Protein AF-A0A519T983-F1 (afdb_monomer_lite)

Sequence (137 aa):
AHYLVDGLEPSQNGSFYRAQGTITRLVRPGETDPLASGHPTSSRSATPTMRVVRTPATLADLQETDTVGSGVLVQCVQDKSKLRARVVSDGFDPNWNMRFPRGIRQENTLYVVDRVNPGPGNTYIASGDIKRFVQAA

pLDDT: mean 74.65, std 14.91, range [43.34, 91.19]

Structure (mmCIF, N/CA/C/O backbone):
data_AF-A0A519T983-F1
#
_entry.id   AF-A0A519T983-F1
#
loop_
_atom_site.group_PDB
_atom_site.id
_atom_site.type_symbol
_atom_site.label_atom_id
_atom_site.label_alt_id
_atom_site.label_comp_id
_atom_site.label_asym_id
_atom_site.label_entity_id
_atom_site.label_seq_id
_atom_site.pdbx_PDB_ins_code
_atom_site.Cartn_x
_atom_site.Cartn_y
_atom_site.Cartn_z
_atom_site.occupancy
_atom_site.B_iso_or_equiv
_atom_site.auth_seq_id
_atom_site.auth_comp_id
_atom_site.auth_asym_id
_atom_site.auth_atom_id
_atom_site.pdbx_PDB_model_num
ATOM 1 N N . ALA A 1 1 ? -4.597 -22.349 -20.967 1.00 65.50 1 ALA A N 1
ATOM 2 C CA . ALA A 1 1 ? -5.286 -21.670 -22.084 1.00 65.50 1 ALA A CA 1
ATOM 3 C C . ALA A 1 1 ? -4.250 -21.343 -23.151 1.00 65.50 1 ALA A C 1
ATOM 5 O O . ALA A 1 1 ? -3.161 -20.922 -22.777 1.00 65.50 1 ALA A O 1
ATOM 6 N N . HIS A 1 2 ? -4.549 -21.597 -24.427 1.00 76.19 2 HIS A N 1
ATOM 7 C CA . HIS A 1 2 ? -3.648 -21.305 -25.549 1.00 76.19 2 HIS A CA 1
ATOM 8 C C . HIS A 1 2 ? -4.160 -20.077 -26.298 1.00 76.19 2 HIS A C 1
ATOM 10 O O . HIS A 1 2 ? -5.369 -19.932 -26.468 1.00 76.19 2 HIS A O 1
ATOM 16 N N . TYR A 1 3 ? -3.255 -19.204 -26.730 1.00 76.69 3 TYR A N 1
ATOM 17 C CA . TYR A 1 3 ? -3.592 -17.961 -27.418 1.00 76.69 3 TYR A CA 1
ATOM 18 C C . TYR A 1 3 ? -2.741 -17.840 -28.681 1.00 76.69 3 TYR A C 1
ATOM 20 O O . TYR A 1 3 ? -1.528 -18.037 -28.628 1.00 76.69 3 TYR A O 1
ATOM 28 N N . LEU A 1 4 ? -3.391 -17.537 -29.798 1.00 80.81 4 LEU A N 1
ATOM 29 C CA . LEU A 1 4 ? -2.768 -17.084 -31.034 1.00 80.81 4 LEU A CA 1
ATOM 30 C C . LEU A 1 4 ? -2.668 -15.566 -30.991 1.00 80.81 4 LEU A C 1
ATOM 32 O O . LEU A 1 4 ? -3.615 -14.893 -30.588 1.00 80.81 4 LEU A O 1
ATOM 36 N N . VAL A 1 5 ? -1.525 -15.043 -31.409 1.00 79.81 5 VAL A N 1
ATOM 37 C CA . VAL A 1 5 ? -1.264 -13.608 -31.507 1.00 79.81 5 VAL A CA 1
ATOM 38 C C . VAL A 1 5 ? -0.693 -13.313 -32.885 1.00 79.81 5 VAL A C 1
ATOM 40 O O . VAL A 1 5 ? 0.105 -14.105 -33.386 1.00 79.81 5 VAL A O 1
ATOM 43 N N . ASP A 1 6 ? -1.090 -12.193 -33.483 1.00 75.88 6 ASP A N 1
ATOM 44 C CA . ASP A 1 6 ? -0.631 -11.815 -34.828 1.00 75.88 6 ASP A CA 1
ATOM 45 C C . ASP A 1 6 ? 0.878 -11.514 -34.867 1.00 75.88 6 ASP A C 1
ATOM 47 O O . ASP A 1 6 ? 1.550 -11.798 -35.857 1.00 75.88 6 ASP A O 1
ATOM 51 N N . GLY A 1 7 ? 1.438 -10.965 -33.784 1.00 78.88 7 GLY A N 1
ATOM 52 C CA . GLY A 1 7 ? 2.868 -10.688 -33.685 1.00 78.88 7 GLY A CA 1
ATOM 53 C C . GLY A 1 7 ? 3.377 -10.623 -32.249 1.00 78.88 7 GLY A C 1
ATOM 54 O O . GLY A 1 7 ? 2.637 -10.316 -31.312 1.00 78.88 7 GLY A O 1
ATOM 55 N N . LEU A 1 8 ? 4.669 -10.900 -32.073 1.00 84.12 8 LEU A N 1
ATOM 56 C CA . LEU A 1 8 ? 5.380 -10.761 -30.803 1.00 84.12 8 LEU A CA 1
ATOM 57 C C . LEU A 1 8 ? 6.567 -9.819 -30.993 1.00 84.12 8 LEU A C 1
ATOM 59 O O . LEU A 1 8 ? 7.496 -10.123 -31.738 1.00 84.12 8 LEU A O 1
ATOM 63 N N . GLU A 1 9 ? 6.545 -8.689 -30.293 1.00 84.19 9 GLU A N 1
ATOM 64 C CA . GLU A 1 9 ? 7.641 -7.724 -30.289 1.00 84.19 9 GLU A CA 1
ATOM 65 C C . GLU A 1 9 ? 8.534 -7.953 -29.060 1.00 84.19 9 GLU A C 1
ATOM 67 O O . GLU A 1 9 ? 8.034 -7.919 -27.930 1.00 84.19 9 GLU A O 1
ATOM 72 N N . PRO A 1 10 ? 9.844 -8.194 -29.226 1.00 81.19 10 PRO A N 1
ATOM 73 C CA . PRO A 1 10 ? 10.752 -8.294 -28.094 1.00 81.19 10 PRO A CA 1
ATOM 74 C C . PRO A 1 10 ? 10.899 -6.936 -27.398 1.00 81.19 10 PRO A C 1
ATOM 76 O O . PRO A 1 10 ? 11.054 -5.895 -28.032 1.00 81.19 10 PRO A O 1
ATOM 79 N N . SER A 1 11 ? 10.891 -6.946 -26.066 1.00 72.19 11 SER A N 1
ATOM 80 C CA . SER A 1 11 ? 11.239 -5.775 -25.262 1.00 72.19 11 SER A CA 1
ATOM 81 C C . SER A 1 11 ? 12.661 -5.303 -25.587 1.00 72.19 11 SER A C 1
ATOM 83 O O . SER A 1 11 ? 13.519 -6.110 -25.935 1.00 72.19 11 SER A O 1
ATOM 85 N N . GLN A 1 12 ? 12.946 -4.011 -25.403 1.00 71.81 12 GLN A N 1
ATOM 86 C CA . GLN A 1 12 ? 14.261 -3.411 -25.689 1.00 71.81 12 GLN A CA 1
ATOM 87 C C . GLN A 1 12 ? 15.429 -4.102 -24.964 1.00 71.81 12 GLN A C 1
ATOM 89 O O . GLN A 1 12 ? 16.560 -4.074 -25.433 1.00 71.81 12 GLN A O 1
ATOM 94 N N . ASN A 1 13 ? 15.158 -4.734 -23.822 1.00 71.62 13 ASN A N 1
ATOM 95 C CA . ASN A 1 13 ? 16.122 -5.509 -23.040 1.00 71.62 13 ASN A CA 1
ATOM 96 C C . ASN A 1 13 ? 16.062 -7.029 -23.308 1.00 71.62 13 ASN A C 1
ATOM 98 O O . ASN A 1 13 ? 16.683 -7.800 -22.582 1.00 71.62 13 ASN A O 1
ATOM 102 N N . GLY A 1 14 ? 15.256 -7.475 -24.275 1.00 77.44 14 GLY A N 1
ATOM 103 C CA . GLY A 1 14 ? 15.055 -8.879 -24.644 1.00 77.44 14 GLY A CA 1
ATOM 104 C C . GLY A 1 14 ? 14.410 -9.759 -23.569 1.00 77.44 14 GLY A C 1
ATOM 105 O O . GLY A 1 14 ? 14.262 -10.956 -23.778 1.00 77.44 14 GLY A O 1
ATOM 106 N N . SER A 1 15 ? 14.027 -9.207 -22.412 1.00 66.06 15 SER A N 1
ATOM 107 C CA . SER A 1 15 ? 13.624 -10.019 -21.254 1.00 66.06 15 SER A CA 1
ATOM 108 C C . SER A 1 15 ? 12.201 -10.576 -21.355 1.00 66.06 15 SER A C 1
ATOM 110 O O . SER A 1 15 ? 11.838 -11.473 -20.602 1.00 66.06 15 SER A O 1
ATOM 112 N N . PHE A 1 16 ? 11.375 -10.027 -22.245 1.00 66.38 16 PHE A N 1
ATOM 113 C CA . PHE A 1 16 ? 10.005 -10.477 -22.477 1.00 66.38 16 PHE A CA 1
ATOM 114 C C . PHE A 1 16 ? 9.517 -10.040 -23.859 1.00 66.38 16 PHE A C 1
ATOM 116 O O . PHE A 1 16 ? 10.093 -9.141 -24.474 1.00 66.38 16 PHE A O 1
ATOM 123 N N . TYR A 1 17 ? 8.421 -10.645 -24.311 1.00 82.69 17 TYR A N 1
ATOM 124 C CA . TYR A 1 17 ? 7.741 -10.293 -25.555 1.00 82.69 17 TYR A CA 1
ATOM 125 C C . TYR A 1 17 ? 6.422 -9.578 -25.260 1.00 82.69 17 TYR A C 1
ATOM 127 O O . TYR A 1 17 ? 5.723 -9.900 -24.298 1.00 82.69 17 TYR A O 1
ATOM 135 N N . ARG A 1 18 ? 6.076 -8.603 -26.096 1.00 75.88 18 ARG A N 1
ATOM 136 C CA . ARG A 1 18 ? 4.787 -7.912 -26.105 1.00 75.88 18 ARG A CA 1
ATOM 137 C C . ARG A 1 18 ? 3.967 -8.452 -27.271 1.00 75.88 18 ARG A C 1
ATOM 139 O O . ARG A 1 18 ? 4.420 -8.390 -28.409 1.00 75.88 18 ARG A O 1
ATOM 146 N N . ALA A 1 19 ? 2.777 -8.974 -26.992 1.00 78.62 19 ALA A N 1
ATOM 147 C CA . ALA A 1 19 ? 1.832 -9.335 -28.042 1.00 78.62 19 ALA A CA 1
ATOM 148 C C . ALA A 1 19 ? 1.331 -8.072 -28.754 1.00 78.62 19 ALA A C 1
ATOM 150 O O . ALA A 1 19 ? 0.964 -7.096 -28.100 1.00 78.62 19 ALA A O 1
ATOM 151 N N . GLN A 1 20 ? 1.345 -8.107 -30.082 1.00 75.12 20 GLN A N 1
ATOM 152 C CA . GLN A 1 20 ? 0.855 -7.059 -30.969 1.00 75.12 20 GLN A CA 1
ATOM 153 C C . GLN A 1 20 ? -0.224 -7.644 -31.886 1.00 75.12 20 GLN A C 1
ATOM 155 O O . GLN A 1 20 ? -0.156 -8.813 -32.271 1.00 75.12 20 GLN A O 1
ATOM 160 N N . GLY A 1 21 ? -1.207 -6.818 -32.242 1.00 77.00 21 GLY A N 1
ATOM 161 C CA . GLY A 1 21 ? -2.331 -7.216 -33.089 1.00 77.00 21 GLY A CA 1
ATOM 162 C C . GLY A 1 21 ? -3.419 -7.998 -32.349 1.00 77.00 21 GLY A C 1
ATOM 163 O O . GLY A 1 21 ? -3.629 -7.825 -31.146 1.00 77.00 21 GLY A O 1
ATOM 164 N N . THR A 1 22 ? -4.156 -8.815 -33.095 1.00 75.44 22 THR A N 1
ATOM 165 C CA . THR A 1 22 ? -5.312 -9.562 -32.598 1.00 75.44 22 THR A CA 1
ATOM 166 C C . THR A 1 22 ? -4.844 -10.745 -31.760 1.00 75.44 22 THR A C 1
ATOM 168 O O . THR A 1 22 ? -3.980 -11.517 -32.170 1.00 75.44 22 THR A O 1
ATOM 171 N N . ILE A 1 23 ? -5.424 -10.901 -30.570 1.00 77.81 23 ILE A N 1
ATOM 172 C CA . ILE A 1 23 ? -5.144 -12.021 -29.671 1.00 77.81 23 ILE A CA 1
ATOM 173 C C . ILE A 1 23 ? -6.385 -12.901 -29.642 1.00 77.81 23 ILE A C 1
ATOM 175 O O . ILE A 1 23 ? -7.407 -12.519 -29.076 1.00 77.81 23 ILE A O 1
ATOM 179 N N . THR A 1 24 ? -6.292 -14.080 -30.247 1.00 75.38 24 THR A N 1
ATOM 180 C CA . THR A 1 24 ? -7.400 -15.034 -30.316 1.00 75.38 24 THR A CA 1
ATOM 181 C C . THR A 1 24 ? -7.109 -16.207 -29.401 1.00 75.38 24 THR A C 1
ATOM 183 O O . THR A 1 24 ? -6.088 -16.884 -29.532 1.00 75.38 24 THR A O 1
ATOM 186 N N . ARG A 1 25 ? -8.007 -16.486 -28.458 1.00 73.38 25 ARG A N 1
ATOM 187 C CA . ARG A 1 25 ? -7.899 -17.690 -27.637 1.00 73.38 25 ARG A CA 1
ATOM 188 C C . ARG A 1 25 ? -8.221 -18.911 -28.497 1.00 73.38 25 ARG A C 1
ATOM 190 O O . ARG A 1 25 ? -9.282 -18.982 -29.107 1.00 73.38 25 ARG A O 1
ATOM 197 N N . LEU A 1 26 ? -7.338 -19.908 -28.496 1.00 74.94 26 LEU A N 1
ATOM 198 C CA . LEU A 1 26 ? -7.724 -21.241 -28.946 1.00 74.94 26 LEU A CA 1
ATOM 199 C C . LEU A 1 26 ? -8.625 -21.861 -27.884 1.00 74.94 26 LEU A C 1
ATOM 201 O O . LEU A 1 26 ? -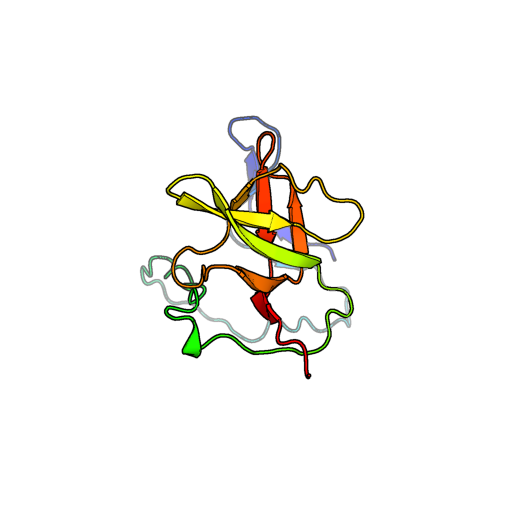8.164 -22.258 -26.807 1.00 74.94 26 LEU A O 1
ATOM 205 N N . VAL A 1 27 ? -9.904 -21.971 -28.213 1.00 73.62 27 VAL A N 1
ATOM 206 C CA . VAL A 1 27 ? -10.834 -22.860 -27.522 1.00 73.62 27 VAL A CA 1
ATOM 207 C C . VAL A 1 27 ? -10.849 -24.223 -28.206 1.00 73.62 27 VAL A C 1
ATOM 209 O O . VAL A 1 27 ? -10.713 -24.332 -29.425 1.00 73.62 27 VAL A O 1
ATOM 212 N N . ARG A 1 28 ? -10.972 -25.288 -27.408 1.00 69.19 28 ARG A N 1
ATOM 213 C CA . ARG A 1 28 ? -11.181 -26.640 -27.939 1.00 69.19 28 ARG A CA 1
ATOM 214 C C . ARG A 1 28 ? -12.622 -26.757 -28.454 1.00 69.19 28 ARG A C 1
ATOM 216 O O . ARG A 1 28 ? -13.494 -26.059 -27.932 1.00 69.19 28 ARG A O 1
ATOM 223 N N . PRO A 1 29 ? -12.909 -27.649 -29.415 1.00 54.62 29 PRO A N 1
ATOM 224 C CA . PRO A 1 29 ? -14.278 -27.881 -29.867 1.00 54.62 29 PRO A CA 1
ATOM 225 C C . PRO A 1 29 ? -15.173 -28.270 -28.676 1.00 54.62 29 PRO A C 1
ATOM 227 O O . PRO A 1 29 ? -14.921 -29.282 -28.027 1.00 54.62 29 PRO A O 1
ATOM 230 N N . GLY A 1 30 ? -16.178 -27.445 -28.361 1.00 63.34 30 GLY A N 1
ATOM 231 C CA . GLY A 1 30 ? -17.105 -27.639 -27.233 1.00 63.34 30 GLY A CA 1
ATOM 232 C C . GLY A 1 30 ? -16.877 -26.732 -26.014 1.00 63.34 30 GLY A C 1
ATOM 233 O O . GLY A 1 30 ? -17.734 -26.681 -25.136 1.00 63.34 30 GLY A O 1
ATOM 234 N N . GLU A 1 31 ? -15.776 -25.976 -25.955 1.00 56.16 31 GLU A N 1
ATOM 235 C C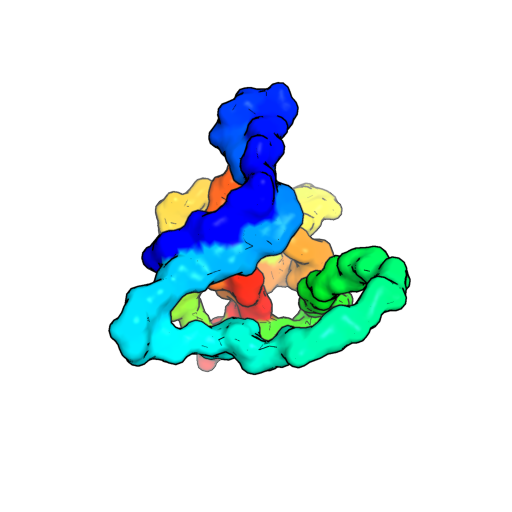A . GLU A 1 31 ? -15.537 -24.972 -24.908 1.00 56.16 31 GLU A CA 1
ATOM 236 C C . GLU A 1 31 ? -16.035 -23.599 -25.391 1.00 56.16 31 GLU A C 1
ATOM 238 O O . GLU A 1 31 ? -15.526 -23.052 -26.367 1.00 56.16 31 GLU A O 1
ATOM 243 N N . THR A 1 32 ? -17.069 -23.054 -24.742 1.00 52.09 32 THR A N 1
ATOM 244 C CA . THR A 1 32 ? -17.630 -21.738 -25.099 1.00 52.09 32 THR A CA 1
ATOM 245 C C . THR A 1 32 ? -16.697 -20.637 -24.596 1.00 52.09 32 THR A C 1
ATOM 247 O O . THR A 1 32 ? -16.389 -20.604 -23.406 1.00 52.09 32 THR A O 1
ATOM 250 N N . ASP A 1 33 ? -16.245 -19.743 -25.480 1.00 57.84 33 ASP A N 1
ATOM 251 C CA . ASP A 1 33 ? -15.428 -18.588 -25.096 1.00 57.84 33 ASP A CA 1
ATOM 252 C C . ASP A 1 33 ? -16.323 -17.482 -24.500 1.00 57.84 33 ASP A C 1
ATOM 254 O O . ASP A 1 33 ? -17.090 -16.859 -25.242 1.00 57.84 33 ASP A O 1
ATOM 258 N N . PRO A 1 34 ? -16.246 -17.195 -23.185 1.00 57.88 34 PRO A N 1
ATOM 259 C CA . PRO A 1 34 ? -17.058 -16.154 -22.555 1.00 57.88 34 PRO A CA 1
ATOM 260 C C . PRO A 1 34 ? -16.694 -14.730 -23.014 1.00 57.88 34 PRO A C 1
ATOM 262 O O . PRO A 1 34 ? -17.390 -13.788 -22.648 1.00 57.88 34 PRO A O 1
ATOM 265 N N . LEU A 1 35 ? -15.616 -14.550 -23.790 1.00 58.34 35 LEU A N 1
ATOM 266 C CA . LEU A 1 35 ? -15.185 -13.257 -24.331 1.00 58.34 35 LEU A CA 1
ATOM 267 C C . LEU A 1 35 ? -15.617 -13.031 -25.791 1.00 58.34 35 LEU A C 1
ATOM 269 O O . LEU A 1 35 ? -15.511 -11.909 -26.280 1.00 58.34 35 LEU A O 1
ATOM 273 N N . ALA A 1 36 ? -16.119 -14.057 -26.490 1.00 58.22 36 ALA A N 1
ATOM 274 C CA . ALA A 1 36 ? -16.462 -13.978 -27.916 1.00 58.22 36 ALA A CA 1
ATOM 275 C C . ALA A 1 36 ? -17.798 -13.265 -28.211 1.00 58.22 36 ALA A C 1
ATOM 277 O O . ALA A 1 36 ? -18.161 -13.068 -29.373 1.00 58.22 36 ALA A O 1
ATOM 278 N N . SER A 1 37 ? -18.544 -12.847 -27.186 1.00 48.16 37 SER A N 1
ATOM 279 C CA . SER A 1 37 ? -19.762 -12.057 -27.359 1.00 48.16 37 SER A CA 1
ATOM 280 C C . SER A 1 37 ? -19.433 -10.589 -27.665 1.00 48.16 37 SER A C 1
ATOM 282 O O . SER A 1 37 ? -19.519 -9.733 -26.787 1.00 48.16 37 SER A O 1
ATOM 284 N N . GLY A 1 38 ? -19.092 -10.297 -28.926 1.00 43.94 38 GLY A N 1
ATOM 285 C CA . GLY A 1 38 ? -19.273 -8.961 -29.501 1.00 43.94 38 GLY A CA 1
ATOM 286 C C . GLY A 1 38 ? -18.271 -8.549 -30.577 1.00 43.94 38 GLY A C 1
ATOM 287 O O . GLY A 1 38 ? -17.241 -7.977 -30.247 1.00 43.94 38 GLY A O 1
ATOM 288 N N . HIS A 1 39 ? -18.629 -8.700 -31.856 1.00 44.19 39 HIS A N 1
ATOM 289 C CA . HIS A 1 39 ? -18.076 -7.952 -33.003 1.00 44.19 39 HIS A CA 1
ATOM 290 C C . HIS A 1 39 ? -19.230 -7.668 -33.993 1.00 44.19 39 HIS A C 1
ATOM 292 O O . HIS A 1 39 ? -20.095 -8.534 -34.134 1.00 44.19 39 HIS A O 1
ATOM 298 N N . PRO A 1 40 ? -19.306 -6.477 -34.637 1.00 48.22 40 PRO A N 1
ATOM 299 C CA . PRO A 1 40 ? -18.281 -6.056 -35.593 1.00 48.22 40 PRO A CA 1
ATOM 300 C C . PRO A 1 40 ? -17.846 -4.573 -35.537 1.00 48.22 40 PRO A C 1
ATOM 302 O O . PRO A 1 40 ? -18.565 -3.682 -35.100 1.00 48.22 40 PRO A O 1
ATOM 305 N N . THR A 1 41 ? -16.611 -4.366 -36.001 1.00 50.94 41 THR A N 1
ATOM 306 C CA . THR A 1 41 ? -16.012 -3.176 -36.637 1.00 50.94 41 THR A CA 1
ATOM 307 C C . THR A 1 41 ? -16.709 -1.813 -36.505 1.00 50.94 41 THR A C 1
ATOM 309 O O . THR A 1 41 ? -17.736 -1.571 -37.129 1.00 50.94 41 THR A O 1
ATOM 312 N N . SER A 1 42 ? -16.011 -0.845 -35.903 1.00 44.69 42 SER A N 1
ATOM 313 C CA . SER A 1 42 ? -15.831 0.466 -36.537 1.00 44.69 42 SER A CA 1
ATOM 314 C C . SER A 1 42 ? -14.622 1.181 -35.942 1.00 44.69 42 SER A C 1
ATOM 316 O O . SER A 1 42 ? -14.552 1.468 -34.751 1.00 44.69 42 SER A O 1
ATOM 318 N N . SER A 1 43 ? -13.668 1.473 -36.818 1.00 54.59 43 SER A N 1
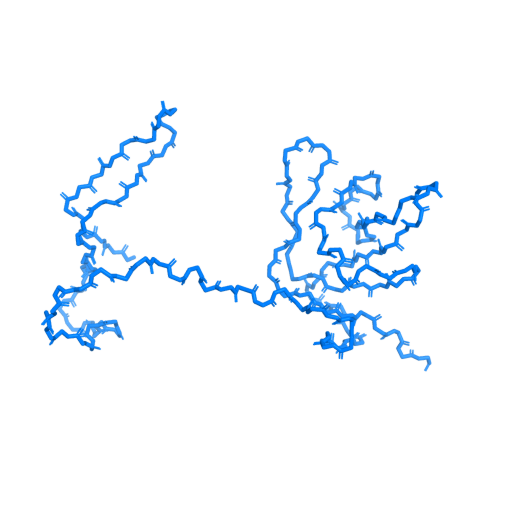ATOM 319 C CA . SER A 1 43 ? -12.585 2.425 -36.626 1.00 54.59 43 SER A CA 1
ATOM 320 C C . SER A 1 43 ? -13.086 3.716 -35.982 1.00 54.59 43 SER A C 1
ATOM 322 O O . SER A 1 43 ? -13.893 4.427 -36.584 1.00 54.59 43 SER A O 1
ATOM 324 N N . ARG A 1 44 ? -12.563 4.052 -34.805 1.00 43.34 44 ARG A N 1
ATOM 325 C CA . ARG A 1 44 ? -12.446 5.434 -34.343 1.00 43.34 44 ARG A CA 1
ATOM 326 C C . ARG A 1 44 ? -11.477 5.499 -33.178 1.00 43.34 44 ARG A C 1
ATOM 328 O O . ARG A 1 44 ? -11.644 4.821 -32.173 1.00 43.34 44 ARG A O 1
ATOM 335 N N . SER A 1 45 ? -10.453 6.315 -33.374 1.00 51.62 45 SER A N 1
ATOM 336 C CA . SER A 1 45 ? -9.454 6.726 -32.406 1.00 51.62 45 SER A CA 1
ATOM 337 C C . SER A 1 45 ? -10.092 6.984 -31.043 1.00 51.62 45 SER A C 1
ATOM 339 O O . SER A 1 45 ? -10.755 7.996 -30.837 1.00 51.62 45 SER A O 1
ATOM 341 N N . ALA A 1 46 ? -9.878 6.069 -30.111 1.00 45.44 46 ALA A N 1
ATOM 342 C CA . ALA A 1 46 ? -10.029 6.336 -28.700 1.00 45.44 46 ALA A CA 1
ATOM 343 C C . ALA A 1 46 ? -8.690 5.950 -28.091 1.00 45.44 46 ALA A C 1
ATOM 345 O O . ALA A 1 46 ? -8.338 4.775 -28.000 1.00 45.44 46 ALA A O 1
ATOM 346 N N . THR A 1 47 ? -7.910 6.971 -27.744 1.00 45.84 47 THR A N 1
ATOM 347 C CA . THR A 1 47 ? -6.886 6.867 -26.709 1.00 45.84 47 THR A CA 1
ATOM 348 C C . THR A 1 47 ? -7.398 5.926 -25.623 1.00 45.84 47 THR A C 1
ATOM 350 O O . THR A 1 47 ? -8.561 6.059 -25.228 1.00 45.84 47 THR A O 1
ATOM 353 N N . PRO A 1 48 ? -6.595 4.967 -25.132 1.00 44.62 48 PRO A N 1
ATOM 354 C CA . PRO A 1 48 ? -7.012 4.212 -23.973 1.00 44.62 48 PRO A CA 1
ATOM 355 C C . PRO A 1 48 ? -7.196 5.251 -22.871 1.00 44.62 48 PRO A C 1
ATOM 357 O O . PRO A 1 48 ? -6.219 5.786 -22.344 1.00 44.62 48 PRO A O 1
ATOM 360 N N . THR A 1 49 ? -8.449 5.587 -22.543 1.00 45.03 49 THR A N 1
ATOM 361 C CA . THR A 1 49 ? -8.773 6.099 -21.222 1.00 45.03 49 THR A CA 1
ATOM 362 C C . THR A 1 49 ? -8.333 4.972 -20.324 1.00 45.03 49 THR A C 1
ATOM 364 O O . THR A 1 49 ? -9.028 3.976 -20.129 1.00 45.03 49 THR A O 1
ATOM 367 N N . MET A 1 50 ? -7.085 5.118 -19.884 1.00 47.88 50 MET A N 1
ATOM 368 C CA . MET A 1 50 ? -6.531 4.574 -18.675 1.00 47.88 50 MET A CA 1
ATOM 369 C C . MET A 1 50 ? -7.721 4.500 -17.739 1.00 47.88 50 MET A C 1
ATOM 371 O O . MET A 1 50 ? -8.271 5.543 -17.376 1.00 47.88 50 MET A O 1
ATOM 375 N N . ARG A 1 51 ? -8.232 3.286 -17.496 1.00 45.16 51 ARG A N 1
ATOM 376 C CA . ARG A 1 51 ? -9.270 3.091 -16.497 1.00 45.16 51 ARG A CA 1
ATOM 377 C C . ARG A 1 51 ? -8.590 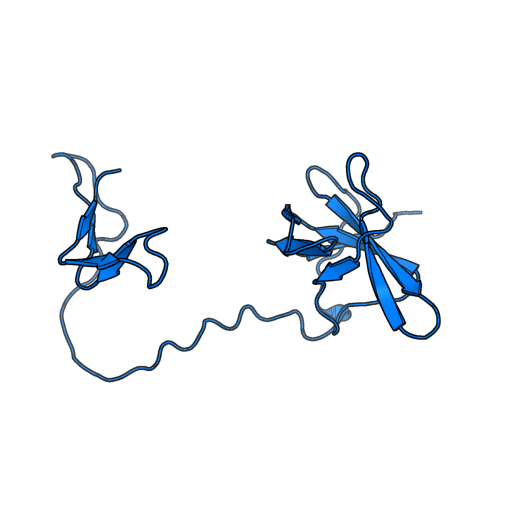3.596 -15.249 1.00 45.16 51 ARG A C 1
ATOM 379 O O . ARG A 1 51 ? -7.687 2.938 -14.739 1.00 45.16 51 ARG A O 1
ATOM 386 N N . VAL A 1 52 ? -8.901 4.840 -14.893 1.00 47.72 52 VAL A N 1
ATOM 387 C CA . VAL A 1 52 ? -8.379 5.481 -13.708 1.00 47.72 52 VAL A CA 1
ATOM 388 C C . VAL A 1 52 ? -8.894 4.561 -12.631 1.00 47.72 52 VAL A C 1
ATOM 390 O O . VAL A 1 52 ? -10.086 4.555 -12.323 1.00 47.72 52 VAL A O 1
ATOM 393 N N . VAL A 1 53 ? -8.005 3.686 -12.157 1.00 50.50 53 VAL A N 1
ATOM 394 C CA . VAL A 1 53 ? -8.108 3.111 -10.832 1.00 50.50 53 VAL A CA 1
ATOM 395 C C . VAL A 1 53 ? -8.354 4.346 -10.003 1.00 50.50 53 VAL A C 1
ATOM 397 O O . VAL A 1 53 ? -7.478 5.210 -9.925 1.00 50.50 53 VAL A O 1
ATOM 400 N N . ARG A 1 54 ? -9.607 4.527 -9.576 1.00 46.03 54 ARG A N 1
ATOM 401 C CA . ARG A 1 54 ? -9.980 5.647 -8.735 1.00 46.03 54 ARG A CA 1
ATOM 402 C C . ARG A 1 54 ? -9.173 5.402 -7.482 1.00 46.03 54 ARG A C 1
ATOM 404 O O . ARG A 1 54 ? -9.572 4.611 -6.638 1.00 46.03 54 ARG A O 1
ATOM 411 N N . THR A 1 55 ? -7.980 5.986 -7.421 1.00 47.34 55 THR A N 1
ATOM 412 C CA . THR A 1 55 ? -7.275 6.156 -6.166 1.00 47.34 55 THR A CA 1
ATOM 413 C C . THR A 1 55 ? -8.317 6.791 -5.268 1.00 47.34 55 THR A C 1
ATOM 415 O O . THR A 1 55 ? -8.814 7.852 -5.663 1.00 47.34 55 THR A O 1
ATOM 418 N N . PRO A 1 56 ? -8.725 6.142 -4.167 1.00 50.06 56 PRO A N 1
ATOM 419 C CA . PRO A 1 56 ? -9.666 6.747 -3.244 1.00 50.06 56 PRO A CA 1
ATOM 420 C C . PRO A 1 56 ? -9.163 8.159 -2.953 1.00 50.06 56 PRO A C 1
ATOM 422 O O . PRO A 1 56 ? -8.018 8.353 -2.532 1.00 50.06 56 PRO A O 1
ATOM 425 N N . ALA A 1 57 ? -9.964 9.144 -3.359 1.00 52.91 57 ALA A N 1
ATOM 426 C CA . ALA A 1 57 ? -9.545 10.540 -3.400 1.00 52.91 57 ALA A CA 1
ATOM 427 C C . ALA A 1 57 ? -9.419 11.105 -1.983 1.00 52.91 57 ALA A C 1
ATOM 429 O O . ALA A 1 57 ? -8.771 12.128 -1.766 1.00 52.91 57 ALA A O 1
ATOM 430 N N . THR A 1 58 ? -10.044 10.439 -1.017 1.00 56.25 58 THR A N 1
ATOM 431 C CA . THR A 1 58 ? -10.123 10.892 0.358 1.00 56.25 58 THR A CA 1
ATOM 432 C C . THR A 1 58 ? -10.328 9.697 1.274 1.00 56.25 58 THR A C 1
ATOM 434 O O . THR A 1 58 ? -10.895 8.676 0.894 1.00 56.25 58 THR A O 1
ATOM 437 N N . LEU A 1 59 ? -9.842 9.831 2.502 1.00 57.97 59 LEU A N 1
ATOM 438 C CA . LEU A 1 59 ? -9.861 8.771 3.501 1.00 57.97 59 LEU A CA 1
ATOM 439 C C . LEU A 1 59 ? -11.281 8.303 3.876 1.00 57.97 59 LEU A C 1
ATOM 441 O O . LEU A 1 59 ? -11.453 7.157 4.270 1.00 57.97 59 LEU A O 1
ATOM 445 N N . ALA A 1 60 ? -12.285 9.167 3.697 1.00 62.28 60 ALA A N 1
ATOM 446 C CA . ALA A 1 60 ? -13.694 8.881 3.967 1.00 62.28 60 ALA A CA 1
ATOM 447 C C . ALA A 1 60 ? -14.330 7.854 3.008 1.00 62.28 60 ALA A C 1
ATOM 449 O O . ALA A 1 60 ? -15.338 7.255 3.360 1.00 62.28 60 ALA A O 1
ATOM 450 N N . ASP A 1 61 ? -13.746 7.632 1.825 1.00 63.72 61 ASP A N 1
ATOM 451 C CA . ASP A 1 61 ? -14.235 6.643 0.851 1.00 63.72 61 ASP A CA 1
ATOM 452 C C . ASP A 1 61 ? -13.570 5.264 1.014 1.00 63.72 61 ASP A C 1
ATOM 454 O O . ASP A 1 61 ? -13.857 4.341 0.245 1.00 63.72 61 ASP A O 1
ATOM 458 N N . LEU A 1 62 ? -12.642 5.098 1.968 1.00 70.06 62 LEU A N 1
ATOM 459 C CA . LEU A 1 62 ? -12.037 3.789 2.205 1.00 70.06 62 LEU A CA 1
ATOM 460 C C . LEU A 1 62 ? -13.026 2.863 2.904 1.00 70.06 62 LEU A C 1
ATOM 462 O O . LEU A 1 62 ? -13.613 3.216 3.922 1.00 70.06 62 LEU A O 1
ATOM 466 N N . GLN A 1 63 ? -13.116 1.629 2.410 1.00 77.38 63 GLN A N 1
ATOM 467 C CA . GLN A 1 63 ? -13.767 0.568 3.163 1.00 77.38 63 GLN A CA 1
ATOM 468 C C . GLN A 1 63 ? -13.000 0.319 4.462 1.00 77.38 63 GLN A C 1
ATOM 470 O O . GLN A 1 63 ? -11.778 0.135 4.450 1.00 77.38 63 GLN A O 1
ATOM 475 N N . GLU A 1 64 ? -13.729 0.295 5.570 1.00 83.81 64 GLU A N 1
ATOM 476 C CA . GLU A 1 64 ? -13.202 -0.096 6.869 1.00 83.81 64 GLU A CA 1
ATOM 477 C C . GLU A 1 64 ? -13.327 -1.608 7.047 1.00 83.81 64 GLU A C 1
ATOM 479 O O . GLU A 1 64 ? -14.257 -2.246 6.546 1.00 83.81 64 GLU A O 1
ATOM 484 N N . THR A 1 65 ? -12.354 -2.198 7.726 1.00 79.94 65 THR A N 1
ATOM 485 C CA . THR A 1 65 ? -12.374 -3.605 8.098 1.00 79.94 65 THR A CA 1
ATOM 486 C C . THR A 1 65 ? -11.779 -3.768 9.487 1.00 79.94 65 THR A C 1
ATOM 488 O O . THR A 1 65 ? -10.791 -3.125 9.834 1.00 79.94 65 THR A O 1
ATOM 491 N N . ASP A 1 66 ? -12.395 -4.629 10.277 1.00 83.44 66 ASP A N 1
ATOM 492 C CA . ASP A 1 66 ? -11.973 -5.055 11.610 1.00 83.44 66 ASP A CA 1
ATOM 493 C C . ASP A 1 66 ? -11.199 -6.382 11.579 1.00 83.44 66 ASP A C 1
ATOM 495 O O . ASP A 1 66 ? -10.597 -6.795 12.569 1.00 83.44 66 ASP A O 1
ATOM 499 N N . THR A 1 67 ? -11.144 -7.034 10.416 1.00 78.94 67 THR A N 1
ATOM 500 C CA . THR A 1 67 ? -10.449 -8.306 10.211 1.00 78.94 67 THR A CA 1
ATOM 501 C C . THR A 1 67 ? -9.303 -8.164 9.216 1.00 78.94 67 THR A C 1
ATOM 503 O O . THR A 1 67 ? -9.495 -7.699 8.094 1.00 78.94 67 THR A O 1
ATOM 506 N N . VAL A 1 68 ? -8.112 -8.633 9.591 1.00 77.44 68 VAL A N 1
ATOM 507 C CA . VAL A 1 68 ? -6.942 -8.666 8.694 1.00 77.44 68 VAL A CA 1
ATOM 508 C C . VAL A 1 68 ? -7.058 -9.804 7.673 1.00 77.44 68 VAL A C 1
ATOM 510 O O . VAL A 1 68 ? -6.745 -9.622 6.497 1.00 77.44 68 VAL A O 1
ATOM 513 N N . GLY A 1 69 ? -7.555 -10.971 8.100 1.00 77.69 69 GLY A N 1
ATOM 514 C CA . GLY A 1 69 ? -7.733 -12.142 7.240 1.00 77.69 69 GLY A CA 1
ATOM 515 C C . GLY A 1 69 ? -6.422 -12.579 6.581 1.00 77.69 69 GLY A C 1
ATOM 516 O O . GLY A 1 69 ? -5.459 -12.906 7.266 1.00 77.69 69 GLY A O 1
ATOM 517 N N . SER A 1 70 ? -6.398 -12.581 5.247 1.00 77.38 70 SER A N 1
ATOM 518 C CA . SER A 1 70 ? -5.219 -12.877 4.420 1.00 77.38 70 SER A CA 1
ATOM 519 C C . SER A 1 70 ? -4.447 -11.633 3.965 1.00 77.38 70 SER A C 1
ATOM 521 O O . SER A 1 70 ? -3.509 -11.755 3.179 1.00 77.38 70 SER A O 1
ATOM 523 N N . GLY A 1 71 ? -4.877 -10.441 4.382 1.00 83.62 71 GLY A N 1
ATOM 524 C CA . GLY A 1 71 ? -4.241 -9.187 4.008 1.00 83.62 71 GLY A CA 1
ATOM 525 C C . GLY A 1 71 ? -3.000 -8.884 4.844 1.00 83.62 71 GLY A C 1
ATOM 526 O O . GLY A 1 71 ? -2.748 -9.479 5.888 1.00 83.62 71 GLY A O 1
ATOM 527 N N . VAL A 1 72 ? -2.221 -7.914 4.382 1.00 88.31 72 VAL A N 1
ATOM 528 C CA . VAL A 1 72 ? -0.991 -7.460 5.025 1.00 88.31 72 VAL A CA 1
ATOM 529 C C . VAL A 1 72 ? -1.258 -6.156 5.768 1.00 88.31 72 VAL A C 1
ATOM 531 O O . VAL A 1 72 ? -1.733 -5.180 5.179 1.00 88.31 72 VAL A O 1
ATOM 534 N N . LEU A 1 73 ? -0.919 -6.127 7.057 1.00 89.56 73 LEU A N 1
ATOM 535 C CA . LEU A 1 73 ? -1.036 -4.932 7.886 1.00 89.56 73 LEU A CA 1
ATOM 536 C C . LEU A 1 73 ? 0.077 -3.921 7.600 1.00 89.56 73 LEU A C 1
ATOM 538 O O . LEU A 1 73 ? 1.272 -4.231 7.586 1.00 89.56 73 LEU A O 1
ATOM 542 N N . VAL A 1 74 ? -0.338 -2.672 7.436 1.00 90.12 74 VAL A N 1
ATOM 543 C CA . VAL A 1 74 ? 0.517 -1.530 7.137 1.00 90.12 74 VAL A CA 1
ATOM 544 C C . VAL A 1 74 ? 0.173 -0.393 8.082 1.00 90.12 74 VAL A C 1
ATOM 546 O O . VAL A 1 74 ? -0.990 -0.035 8.232 1.00 90.12 74 VAL A O 1
ATOM 549 N N . GLN A 1 75 ? 1.192 0.242 8.649 1.00 88.62 75 GLN A N 1
ATOM 550 C CA . GLN A 1 75 ? 1.040 1.445 9.453 1.00 88.62 75 GLN A CA 1
ATOM 551 C C . GLN A 1 75 ? 1.669 2.647 8.752 1.00 88.62 75 GLN A C 1
ATOM 553 O O . GLN A 1 75 ? 2.763 2.577 8.185 1.00 88.62 75 GLN A O 1
ATOM 558 N N . CYS A 1 76 ? 0.988 3.786 8.811 1.00 89.19 76 CYS A N 1
ATOM 559 C CA . CYS A 1 76 ? 1.582 5.063 8.438 1.00 89.19 76 CYS A CA 1
ATOM 560 C C . CYS A 1 76 ? 2.279 5.691 9.652 1.00 89.19 76 CYS A C 1
ATOM 562 O O . CYS A 1 76 ? 1.629 6.111 10.608 1.00 89.19 76 CYS A O 1
ATOM 564 N N . VAL A 1 77 ? 3.608 5.777 9.588 1.00 86.88 77 VAL A N 1
ATOM 565 C CA . VAL A 1 77 ? 4.472 6.320 10.641 1.00 86.88 77 VAL A CA 1
ATOM 566 C C . VAL A 1 77 ? 5.057 7.651 10.180 1.00 86.88 77 VAL A C 1
ATOM 568 O O . VAL A 1 77 ? 5.492 7.799 9.030 1.00 86.88 77 VAL A O 1
ATOM 571 N N . GLN A 1 78 ? 5.057 8.645 11.065 1.00 87.81 78 GLN A N 1
ATOM 572 C CA . GLN A 1 78 ? 5.714 9.919 10.807 1.00 87.81 78 GLN A CA 1
ATOM 573 C C . GLN A 1 78 ? 7.233 9.734 10.947 1.00 87.81 78 GLN A C 1
ATOM 575 O O . GLN A 1 78 ? 7.755 9.496 12.030 1.00 87.81 78 GLN A O 1
ATOM 580 N N . ASP A 1 79 ? 7.950 9.808 9.827 1.00 83.75 79 ASP A N 1
ATOM 581 C CA . ASP A 1 79 ? 9.409 9.738 9.780 1.00 83.75 79 ASP A CA 1
ATOM 582 C C . ASP A 1 79 ? 9.947 11.161 9.617 1.00 83.75 79 ASP A C 1
ATOM 584 O O . ASP A 1 79 ? 9.935 11.738 8.520 1.00 83.75 79 ASP A O 1
ATOM 588 N N . LYS A 1 80 ? 10.366 11.749 10.742 1.00 83.00 80 LYS A N 1
ATOM 589 C CA . LYS A 1 80 ? 10.789 13.151 10.869 1.00 83.00 80 LYS A CA 1
ATOM 590 C C . LYS A 1 80 ? 9.674 14.126 10.478 1.00 83.00 80 LYS A C 1
ATOM 592 O O . LYS A 1 80 ? 8.856 14.493 11.304 1.00 83.00 80 LYS A O 1
ATOM 597 N N . SER A 1 81 ? 9.631 14.529 9.210 1.00 83.69 81 SER A N 1
ATOM 598 C CA . SER A 1 81 ? 8.669 15.502 8.669 1.00 83.69 81 SER A CA 1
ATOM 599 C C . SER A 1 81 ? 7.817 14.922 7.538 1.00 83.69 81 SER A C 1
ATOM 601 O O . SER A 1 81 ? 7.065 15.649 6.893 1.00 83.69 81 SER A O 1
ATOM 603 N N . LYS A 1 82 ? 7.968 13.627 7.224 1.00 85.38 82 LYS A N 1
ATOM 604 C CA . LYS A 1 82 ? 7.258 12.964 6.123 1.00 85.38 82 LYS A CA 1
ATOM 605 C C . LYS A 1 82 ? 6.513 11.743 6.638 1.00 85.38 82 LYS A C 1
ATOM 607 O O . LYS A 1 82 ? 7.100 10.860 7.252 1.00 85.38 82 LYS A O 1
ATOM 612 N N . LEU A 1 83 ? 5.229 11.652 6.304 1.00 88.56 83 LEU A N 1
ATOM 613 C CA . LEU A 1 83 ? 4.421 10.479 6.614 1.00 88.56 83 LEU A CA 1
ATOM 614 C C . LEU A 1 83 ? 4.750 9.339 5.636 1.00 88.56 83 LEU A C 1
ATOM 616 O O . LEU A 1 83 ? 4.564 9.468 4.414 1.00 88.56 83 LEU A O 1
ATOM 620 N N . ARG A 1 84 ? 5.274 8.228 6.160 1.00 88.44 84 ARG A N 1
ATOM 621 C CA . ARG A 1 84 ? 5.718 7.062 5.384 1.00 88.44 84 ARG A CA 1
ATOM 622 C C . ARG A 1 84 ? 4.929 5.834 5.816 1.00 88.44 84 ARG A C 1
ATOM 624 O O . ARG A 1 84 ? 4.705 5.620 6.998 1.00 88.44 84 ARG A O 1
ATOM 631 N N . ALA A 1 85 ? 4.513 5.029 4.848 1.00 89.75 85 ALA A N 1
ATOM 632 C CA . ALA A 1 85 ? 3.873 3.752 5.123 1.00 89.75 85 ALA A CA 1
ATOM 633 C C . ALA A 1 85 ? 4.944 2.668 5.289 1.00 89.75 85 ALA A C 1
ATOM 635 O O . ALA A 1 85 ? 5.869 2.600 4.470 1.00 89.75 85 ALA A O 1
ATOM 636 N N . ARG A 1 86 ? 4.804 1.853 6.333 1.00 89.50 86 ARG A N 1
ATOM 637 C CA . ARG A 1 86 ? 5.667 0.723 6.687 1.00 89.50 86 ARG A CA 1
ATOM 638 C C . ARG A 1 86 ? 4.799 -0.504 6.933 1.00 89.50 86 ARG A C 1
ATOM 640 O O . ARG A 1 86 ? 3.681 -0.383 7.430 1.00 89.50 86 ARG A O 1
ATOM 647 N N . VAL A 1 87 ? 5.304 -1.669 6.556 1.00 89.88 87 VAL A N 1
ATOM 648 C CA . VAL A 1 87 ? 4.614 -2.937 6.801 1.00 89.88 87 VAL A CA 1
ATOM 649 C C . VAL A 1 87 ? 4.878 -3.344 8.248 1.00 89.88 87 VAL A C 1
ATOM 651 O O . VAL A 1 87 ? 6.021 -3.284 8.692 1.00 89.88 87 VAL A O 1
ATOM 654 N N . VAL A 1 88 ? 3.826 -3.705 8.982 1.00 86.88 88 VAL A N 1
ATOM 655 C CA . VAL A 1 88 ? 3.916 -4.175 10.381 1.00 86.88 88 VAL A CA 1
ATOM 656 C C . VAL A 1 88 ? 3.539 -5.650 10.522 1.00 86.88 88 VAL A C 1
ATOM 658 O O . VAL A 1 88 ? 3.562 -6.189 11.620 1.00 86.88 88 VAL A O 1
ATOM 661 N N . SER A 1 89 ? 3.190 -6.298 9.411 1.00 83.44 89 SER A N 1
ATOM 662 C CA . SER A 1 89 ? 2.935 -7.733 9.351 1.00 83.44 89 SER A CA 1
ATOM 663 C C . SER A 1 89 ? 4.229 -8.535 9.483 1.00 83.44 89 SER A C 1
ATOM 665 O O . SER A 1 89 ? 5.266 -8.143 8.941 1.00 83.44 89 SER A O 1
ATOM 667 N N . ASP A 1 90 ? 4.138 -9.694 10.132 1.00 76.62 90 ASP A N 1
ATOM 668 C CA . ASP A 1 90 ? 5.258 -10.620 10.282 1.00 76.62 90 ASP A CA 1
ATOM 669 C C . ASP A 1 90 ? 5.803 -11.088 8.923 1.00 76.62 90 ASP A C 1
ATOM 671 O O . ASP A 1 90 ? 5.054 -11.305 7.967 1.00 76.62 90 ASP A O 1
ATOM 675 N N . GLY A 1 91 ? 7.127 -11.238 8.835 1.00 81.62 91 GLY A N 1
ATOM 676 C CA . GLY A 1 91 ? 7.825 -11.675 7.619 1.00 81.62 91 GLY A CA 1
ATOM 677 C C . GLY A 1 91 ? 8.213 -10.558 6.642 1.00 81.62 91 GLY A C 1
ATOM 678 O O . GLY A 1 91 ? 8.836 -10.847 5.621 1.00 81.62 91 GLY A O 1
ATOM 679 N N . PHE A 1 92 ? 7.899 -9.297 6.950 1.00 85.00 92 PHE A N 1
ATOM 680 C CA . PHE A 1 92 ? 8.330 -8.129 6.174 1.00 85.00 92 PHE A CA 1
ATOM 681 C C . PHE A 1 92 ? 9.268 -7.229 6.981 1.00 85.00 92 PHE A C 1
ATOM 683 O O . PHE A 1 92 ? 9.204 -7.183 8.207 1.00 85.00 92 PHE A O 1
ATOM 690 N N . ASP A 1 93 ? 10.118 -6.467 6.290 1.00 83.19 93 ASP A N 1
ATOM 691 C CA . ASP A 1 93 ? 11.014 -5.506 6.928 1.00 83.19 93 ASP A CA 1
ATOM 692 C C . ASP A 1 93 ? 10.270 -4.202 7.284 1.00 83.19 93 ASP A C 1
ATOM 694 O O . ASP A 1 93 ? 9.938 -3.414 6.387 1.00 83.19 93 ASP A O 1
ATOM 698 N N . PRO A 1 94 ? 10.083 -3.867 8.576 1.00 83.88 94 PRO A N 1
ATOM 699 C CA . PRO A 1 94 ? 9.376 -2.648 8.981 1.00 83.88 94 PRO A CA 1
ATOM 700 C C . PRO A 1 94 ? 10.175 -1.368 8.687 1.00 83.88 94 PRO A C 1
ATOM 702 O O . PRO A 1 94 ? 9.645 -0.260 8.751 1.00 83.88 94 PRO A O 1
ATOM 705 N N . ASN A 1 95 ? 11.461 -1.493 8.351 1.00 85.62 95 ASN A N 1
ATOM 706 C CA . ASN A 1 95 ? 12.315 -0.369 7.965 1.00 85.62 95 ASN A CA 1
ATOM 707 C C . ASN A 1 95 ? 12.159 0.029 6.490 1.00 85.62 95 ASN A C 1
ATOM 709 O O . ASN A 1 95 ? 12.613 1.107 6.094 1.00 85.62 95 ASN A O 1
ATOM 713 N N . TRP A 1 96 ? 11.538 -0.818 5.665 1.00 87.50 96 TRP A N 1
ATOM 714 C CA . TRP A 1 96 ? 11.363 -0.537 4.245 1.00 87.50 96 TRP A CA 1
ATOM 715 C C . TRP A 1 96 ? 10.192 0.409 4.014 1.00 87.50 96 TRP A C 1
ATOM 717 O O . TRP A 1 96 ? 9.153 0.366 4.674 1.00 87.50 96 TRP A O 1
ATOM 727 N N . ASN A 1 97 ? 10.358 1.285 3.027 1.00 87.88 97 ASN A N 1
ATOM 728 C CA . ASN A 1 97 ? 9.313 2.232 2.667 1.00 87.88 97 ASN A CA 1
ATOM 729 C C . ASN A 1 97 ? 8.313 1.566 1.736 1.00 87.88 97 ASN A C 1
ATOM 731 O O . ASN A 1 97 ? 8.715 0.869 0.815 1.00 87.88 97 ASN A O 1
ATOM 735 N N . MET A 1 98 ? 7.024 1.848 1.888 1.00 88.25 98 MET A N 1
ATOM 736 C CA . MET A 1 98 ? 6.024 1.366 0.942 1.00 88.25 98 MET A CA 1
ATOM 737 C C . MET A 1 98 ? 5.493 2.487 0.042 1.00 88.25 98 MET A C 1
ATOM 739 O O . MET A 1 98 ? 5.162 3.595 0.485 1.00 88.25 98 MET A O 1
ATOM 743 N N . ARG A 1 99 ? 5.363 2.190 -1.254 1.00 87.94 99 ARG A N 1
ATOM 744 C CA . ARG A 1 99 ? 4.589 2.989 -2.205 1.00 87.94 99 ARG A CA 1
ATOM 745 C C . ARG A 1 99 ? 3.107 2.852 -1.879 1.00 87.94 99 ARG A C 1
ATOM 747 O O . ARG A 1 99 ? 2.431 1.954 -2.357 1.00 87.94 99 ARG A O 1
ATOM 754 N N . PHE A 1 100 ? 2.639 3.770 -1.043 1.00 86.88 100 PHE A N 1
ATOM 755 C CA . PHE A 1 100 ? 1.242 3.882 -0.634 1.00 86.88 100 PHE A CA 1
ATOM 756 C C . PHE A 1 100 ? 0.616 5.182 -1.161 1.00 86.88 100 PHE A C 1
ATOM 758 O O . PHE A 1 100 ? 1.320 6.206 -1.167 1.00 86.88 100 PHE A O 1
ATOM 765 N N . PRO A 1 101 ? -0.662 5.198 -1.579 1.00 83.75 101 PRO A N 1
ATOM 766 C CA . PRO A 1 101 ? -1.297 6.407 -2.099 1.00 83.75 101 PRO A CA 1
ATOM 767 C C . PRO A 1 101 ? -1.293 7.527 -1.051 1.00 83.75 101 PRO A C 1
ATOM 769 O O . PRO A 1 101 ? -1.590 7.292 0.113 1.00 83.75 101 PRO A O 1
ATOM 772 N N . ARG A 1 102 ? -0.904 8.750 -1.438 1.00 82.94 102 ARG A N 1
ATOM 773 C CA . ARG A 1 102 ? -0.711 9.855 -0.478 1.00 82.94 102 ARG A CA 1
ATOM 774 C C . ARG A 1 102 ? -2.016 10.405 0.097 1.00 82.94 102 ARG A C 1
ATOM 776 O O . ARG A 1 102 ? -2.011 10.790 1.257 1.00 82.94 102 ARG A O 1
ATOM 783 N N . GLY A 1 103 ? -3.096 10.419 -0.688 1.00 81.69 103 GLY A N 1
ATOM 784 C CA . GLY A 1 103 ? -4.387 11.003 -0.289 1.00 81.69 103 GLY A CA 1
ATOM 785 C C . GLY A 1 103 ? -5.082 10.284 0.869 1.00 81.69 103 GLY A C 1
ATOM 786 O O . GLY A 1 103 ? -5.983 10.839 1.483 1.00 81.69 103 GLY A O 1
ATOM 787 N N . ILE A 1 104 ? -4.629 9.072 1.189 1.00 82.38 104 ILE A N 1
ATOM 788 C CA . ILE A 1 104 ? -5.191 8.228 2.246 1.00 82.38 104 ILE A CA 1
ATOM 789 C C . ILE A 1 104 ? -4.182 7.957 3.365 1.00 82.38 104 ILE A C 1
ATOM 791 O O . ILE A 1 104 ? -4.432 7.124 4.221 1.00 82.38 104 ILE A O 1
ATOM 795 N N . ARG A 1 105 ? -3.004 8.600 3.359 1.00 88.00 105 ARG A N 1
ATOM 796 C CA . ARG A 1 105 ? -2.041 8.432 4.455 1.00 88.00 105 ARG A CA 1
ATOM 797 C C . ARG A 1 105 ? -2.529 9.221 5.659 1.00 88.00 105 ARG A C 1
ATOM 799 O O . ARG A 1 105 ? -2.579 10.445 5.599 1.00 88.00 105 ARG A O 1
ATOM 806 N N . GLN A 1 106 ? -2.794 8.521 6.755 1.00 84.19 106 GLN A N 1
ATOM 807 C CA . GLN A 1 106 ? -3.123 9.136 8.038 1.00 84.19 106 GLN A CA 1
ATOM 808 C C . GLN A 1 106 ? -2.173 8.652 9.119 1.00 84.19 106 GLN A C 1
ATOM 810 O O . GLN A 1 106 ? -1.851 7.469 9.193 1.00 84.19 106 GLN A O 1
ATOM 815 N N . GLU A 1 107 ? -1.697 9.593 9.924 1.00 85.25 107 GLU A N 1
ATOM 816 C CA . GLU A 1 107 ? -0.794 9.315 11.030 1.00 85.25 107 GLU A CA 1
ATOM 817 C C . GLU A 1 107 ? -1.407 8.318 12.012 1.00 85.25 107 GLU A C 1
ATOM 819 O O . GLU A 1 107 ? -2.607 8.360 12.290 1.00 85.25 107 GLU A O 1
ATOM 824 N N . ASN A 1 108 ? -0.575 7.388 12.485 1.00 80.88 108 ASN A N 1
ATOM 825 C CA . ASN A 1 108 ? -0.939 6.367 13.463 1.00 80.88 108 ASN A CA 1
ATOM 826 C C . ASN A 1 108 ? -2.158 5.509 13.069 1.00 80.88 108 ASN A C 1
ATOM 828 O O . ASN A 1 108 ? -2.823 4.929 13.919 1.00 80.88 108 ASN A O 1
ATOM 832 N N . THR A 1 109 ? -2.461 5.432 11.771 1.00 84.69 109 THR A N 1
ATOM 833 C CA . THR A 1 109 ? -3.568 4.632 11.244 1.00 84.69 109 THR A CA 1
ATOM 834 C C . THR A 1 109 ? -3.033 3.361 10.600 1.00 84.69 109 THR A C 1
ATOM 836 O O . THR A 1 109 ? -2.005 3.381 9.907 1.00 84.69 109 THR A O 1
ATOM 839 N N . 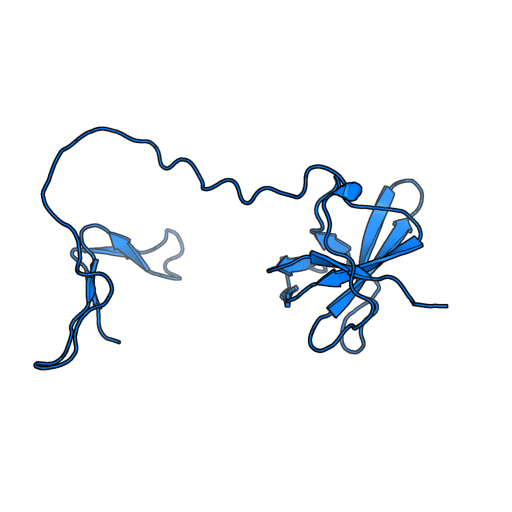LEU A 1 110 ? -3.751 2.266 10.836 1.00 88.88 110 LEU A N 1
ATOM 840 C CA . LEU A 1 110 ? -3.483 0.949 10.280 1.00 88.88 110 LEU A CA 1
ATOM 841 C C . LEU A 1 110 ? -4.337 0.721 9.029 1.00 88.88 110 LEU A C 1
ATOM 843 O O . LEU A 1 110 ? -5.483 1.163 8.933 1.00 88.88 110 LEU A O 1
ATOM 847 N N . TYR A 1 111 ? -3.767 0.014 8.066 1.00 88.62 111 TYR A N 1
ATOM 848 C CA . TYR A 1 111 ? -4.400 -0.344 6.807 1.00 88.62 111 TYR A CA 1
ATOM 849 C C . TYR A 1 111 ? -4.152 -1.819 6.526 1.00 88.62 111 TYR A C 1
ATOM 851 O O . TYR A 1 111 ? -3.061 -2.326 6.784 1.00 88.62 111 TYR A O 1
ATOM 859 N N . VAL A 1 112 ? -5.149 -2.486 5.961 1.00 89.88 112 VAL A N 1
ATOM 860 C CA . VAL A 1 112 ? -5.019 -3.831 5.405 1.00 89.88 112 VAL A CA 1
ATOM 861 C C . VAL A 1 112 ? -4.888 -3.698 3.896 1.00 89.88 112 VAL A C 1
ATOM 863 O O . VAL A 1 112 ? -5.742 -3.100 3.238 1.00 89.88 112 VAL A O 1
ATOM 866 N N . VAL A 1 113 ? -3.805 -4.235 3.347 1.00 90.19 113 VAL A N 1
ATOM 867 C CA . VAL A 1 113 ? -3.559 -4.296 1.904 1.00 90.19 113 VAL A CA 1
ATOM 868 C C . VAL A 1 113 ? -3.694 -5.740 1.450 1.00 90.19 113 VAL A C 1
ATOM 870 O O . VAL A 1 113 ? -3.174 -6.629 2.113 1.00 90.19 113 VAL A O 1
ATOM 873 N N . ASP A 1 114 ? -4.346 -5.983 0.317 1.00 87.00 114 ASP A N 1
ATOM 874 C CA . ASP A 1 114 ? -4.491 -7.344 -0.216 1.00 87.00 114 ASP A CA 1
ATOM 875 C C . ASP A 1 114 ? -3.128 -7.996 -0.513 1.00 87.00 114 ASP A C 1
ATOM 877 O O . ASP A 1 114 ? -2.841 -9.101 -0.058 1.00 87.00 114 ASP A O 1
ATOM 881 N N . ARG A 1 115 ? -2.239 -7.300 -1.238 1.00 85.56 115 ARG A N 1
ATOM 882 C CA . ARG A 1 115 ? -0.913 -7.826 -1.592 1.00 85.56 115 ARG A CA 1
ATOM 883 C C . ARG A 1 115 ? 0.193 -6.795 -1.450 1.00 85.56 115 ARG A C 1
ATOM 885 O O . ARG A 1 115 ? 0.046 -5.628 -1.815 1.00 85.56 115 ARG A O 1
ATOM 892 N N . VAL A 1 116 ? 1.357 -7.260 -1.012 1.00 89.19 116 VAL A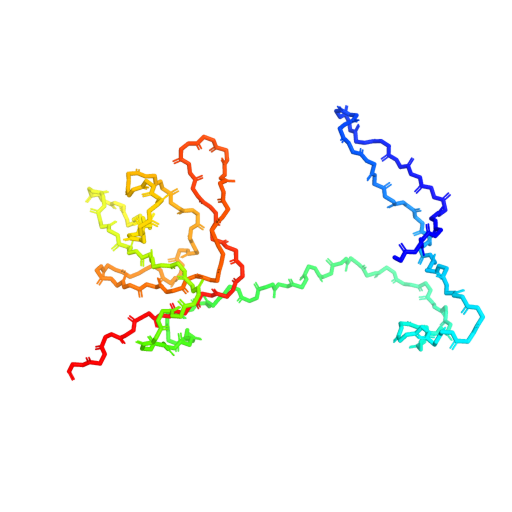 N 1
ATOM 893 C CA . VAL A 1 116 ? 2.580 -6.459 -0.952 1.00 89.19 116 VAL A CA 1
ATOM 894 C C . VAL A 1 116 ? 3.633 -7.093 -1.844 1.00 89.19 116 VAL A C 1
ATOM 896 O O . VAL A 1 116 ? 4.054 -8.223 -1.620 1.00 89.19 116 VAL A O 1
ATOM 899 N N . ASN A 1 117 ? 4.059 -6.347 -2.860 1.00 87.00 117 ASN A N 1
ATOM 900 C CA . ASN A 1 117 ? 5.100 -6.772 -3.787 1.00 87.00 117 ASN A CA 1
ATOM 901 C C . ASN A 1 117 ? 6.420 -6.053 -3.473 1.00 87.00 117 ASN A C 1
ATOM 903 O O . ASN A 1 117 ? 6.401 -4.853 -3.180 1.00 87.00 117 ASN A O 1
ATOM 907 N N . PRO A 1 118 ? 7.578 -6.727 -3.559 1.00 88.25 118 PRO A N 1
ATOM 908 C CA . PRO A 1 118 ? 8.867 -6.054 -3.480 1.00 88.25 118 PRO A CA 1
ATOM 909 C C . PRO A 1 118 ? 9.045 -5.127 -4.690 1.00 88.25 118 PRO A C 1
ATOM 911 O O . PRO A 1 118 ? 8.772 -5.489 -5.834 1.00 88.25 118 PRO A O 1
ATOM 914 N N . GLY A 1 119 ? 9.460 -3.895 -4.424 1.00 85.44 119 GLY A N 1
ATOM 915 C CA . GLY A 1 119 ? 9.811 -2.901 -5.428 1.00 85.44 119 GLY A CA 1
ATOM 916 C C . GLY A 1 119 ? 11.321 -2.842 -5.675 1.00 85.44 119 GLY A C 1
ATOM 917 O O . GLY A 1 119 ? 12.082 -3.643 -5.137 1.00 85.44 119 GLY A O 1
ATOM 918 N N . PRO A 1 120 ? 11.785 -1.877 -6.484 1.00 85.06 120 PRO A N 1
ATOM 919 C CA . PRO A 1 120 ? 13.213 -1.666 -6.681 1.00 85.06 120 PRO A CA 1
ATOM 920 C C . PRO A 1 120 ? 13.877 -1.173 -5.383 1.00 85.06 120 PRO A C 1
ATOM 922 O O . PRO A 1 120 ? 13.460 -0.164 -4.807 1.00 85.06 120 PRO A O 1
ATOM 925 N N . GLY A 1 121 ? 14.930 -1.871 -4.946 1.00 87.06 121 GLY A N 1
ATOM 926 C CA . GLY A 1 121 ? 15.668 -1.576 -3.712 1.00 87.06 121 GLY A CA 1
ATOM 927 C C . GLY A 1 121 ? 14.889 -1.938 -2.441 1.00 87.06 121 GLY A C 1
ATOM 928 O O . GLY A 1 121 ? 14.089 -2.865 -2.430 1.00 87.06 121 GLY A O 1
ATOM 929 N N . ASN A 1 122 ? 15.098 -1.183 -1.361 1.00 88.38 122 ASN A N 1
ATOM 930 C CA . ASN A 1 122 ? 14.461 -1.405 -0.052 1.00 88.38 122 ASN A CA 1
ATOM 931 C C . ASN A 1 122 ? 13.063 -0.763 0.031 1.00 88.38 122 ASN A C 1
ATOM 933 O O . ASN A 1 122 ? 12.788 0.077 0.897 1.00 88.38 122 ASN A O 1
ATOM 937 N N . THR A 1 123 ? 12.204 -1.062 -0.945 1.00 88.75 123 THR A N 1
ATOM 938 C CA . THR A 1 123 ? 10.858 -0.484 -1.050 1.00 88.75 123 THR A CA 1
ATOM 939 C C . THR A 1 123 ? 9.829 -1.562 -1.355 1.00 88.75 123 THR A C 1
ATOM 941 O O . THR A 1 123 ? 10.079 -2.447 -2.162 1.00 88.75 123 THR A O 1
ATOM 944 N N . TYR A 1 124 ? 8.642 -1.446 -0.771 1.00 91.19 124 TYR A N 1
ATOM 945 C CA . TYR A 1 124 ? 7.479 -2.275 -1.071 1.00 91.19 124 TYR A CA 1
ATOM 946 C C . TYR A 1 124 ? 6.455 -1.530 -1.932 1.00 91.19 124 TYR A C 1
ATOM 948 O O . TYR A 1 124 ? 6.393 -0.298 -1.944 1.00 91.19 124 TYR A O 1
ATOM 956 N N . ILE A 1 125 ? 5.615 -2.271 -2.644 1.00 88.69 125 ILE A N 1
ATOM 957 C CA . ILE A 1 125 ? 4.538 -1.756 -3.488 1.00 88.69 125 ILE A CA 1
ATOM 958 C C . ILE A 1 125 ? 3.232 -2.413 -3.046 1.00 88.69 125 ILE A C 1
ATOM 960 O O . ILE A 1 125 ? 3.054 -3.620 -3.209 1.00 88.69 125 ILE A O 1
ATOM 964 N N . ALA A 1 126 ? 2.313 -1.605 -2.513 1.00 88.88 126 ALA A N 1
ATOM 965 C CA . ALA A 1 126 ? 0.954 -2.048 -2.225 1.00 88.88 126 ALA A CA 1
ATOM 966 C C . ALA A 1 126 ? 0.225 -2.352 -3.542 1.00 88.88 126 ALA A C 1
ATOM 968 O O . ALA A 1 126 ? 0.262 -1.546 -4.472 1.00 88.88 126 ALA A O 1
ATOM 969 N N . SER A 1 127 ? -0.397 -3.523 -3.633 1.00 83.44 127 SER A N 1
ATOM 970 C CA . SER A 1 127 ? -1.136 -4.000 -4.803 1.00 83.44 127 SER A CA 1
ATOM 971 C C . SER A 1 127 ? -2.476 -4.591 -4.367 1.00 83.44 127 SER A C 1
ATOM 973 O O . SER A 1 127 ? -2.560 -5.229 -3.321 1.00 83.44 127 SER A O 1
ATOM 975 N N . GLY A 1 128 ? -3.510 -4.405 -5.186 1.00 85.69 128 GLY A N 1
ATOM 976 C CA . GLY A 1 128 ? -4.874 -4.829 -4.859 1.00 85.69 128 GLY A CA 1
ATOM 977 C C . GLY A 1 128 ? -5.633 -3.790 -4.034 1.00 85.69 128 GLY A C 1
ATOM 978 O O . GLY A 1 128 ? -5.348 -2.592 -4.120 1.00 85.69 128 GLY A O 1
ATOM 979 N N . ASP A 1 129 ? -6.615 -4.259 -3.269 1.00 84.75 129 ASP A N 1
ATOM 980 C CA . ASP A 1 129 ? -7.482 -3.402 -2.466 1.00 84.75 129 ASP A CA 1
ATOM 981 C C . ASP A 1 129 ? -6.795 -2.936 -1.178 1.00 84.75 129 ASP A C 1
ATOM 983 O O . ASP A 1 129 ? -6.017 -3.663 -0.554 1.00 84.75 129 ASP A O 1
ATOM 987 N N . ILE A 1 130 ? -7.097 -1.699 -0.783 1.00 88.25 130 ILE A N 1
ATOM 988 C CA . ILE A 1 130 ? -6.597 -1.073 0.441 1.00 88.25 130 ILE A CA 1
ATOM 989 C C . ILE A 1 130 ? -7.801 -0.724 1.304 1.00 88.25 130 ILE A C 1
ATOM 991 O O . ILE A 1 130 ? -8.653 0.066 0.896 1.00 88.25 130 ILE A O 1
ATOM 995 N N . LYS A 1 131 ? -7.843 -1.291 2.505 1.00 88.44 131 LYS A N 1
ATOM 996 C CA . LYS A 1 131 ? -8.901 -1.071 3.490 1.00 88.44 131 LYS A CA 1
ATOM 997 C C . LYS A 1 131 ? -8.310 -0.438 4.738 1.00 88.44 131 LYS A C 1
ATOM 999 O O . LYS A 1 131 ? -7.171 -0.723 5.108 1.00 88.44 131 LYS A O 1
ATOM 1004 N N . ARG A 1 132 ? -9.063 0.444 5.385 1.00 88.88 132 ARG A N 1
ATOM 1005 C CA . ARG A 1 132 ? -8.670 1.013 6.676 1.00 88.88 132 ARG A CA 1
ATOM 1006 C C . ARG A 1 132 ? -8.916 -0.045 7.743 1.00 88.88 132 ARG A C 1
ATOM 1008 O O . ARG A 1 132 ? -10.012 -0.589 7.812 1.00 88.88 132 ARG A O 1
ATOM 1015 N N . PHE A 1 133 ? -7.903 -0.341 8.546 1.00 86.69 133 PHE A N 1
ATOM 1016 C CA . PHE A 1 133 ? -8.056 -1.257 9.666 1.00 86.69 133 PHE A CA 1
ATOM 1017 C C . PHE A 1 133 ? -8.576 -0.483 10.874 1.00 86.69 133 PHE A C 1
ATOM 1019 O O . PHE A 1 133 ? -7.917 0.450 11.343 1.00 86.69 133 PHE A O 1
ATOM 1026 N N . VAL A 1 134 ? -9.752 -0.859 11.363 1.00 84.50 134 VAL A N 1
ATOM 1027 C CA . VAL A 1 134 ? -10.342 -0.312 12.585 1.00 84.50 134 VAL A CA 1
ATOM 1028 C C . VAL A 1 134 ? -10.364 -1.415 13.629 1.00 84.50 134 VAL A C 1
ATOM 1030 O O . VAL A 1 134 ? -11.023 -2.433 13.463 1.00 84.50 134 VAL A O 1
ATOM 1033 N N . GLN A 1 135 ? -9.599 -1.244 14.703 1.00 67.69 135 GLN A N 1
ATOM 1034 C CA . GLN A 1 135 ? -9.670 -2.173 15.820 1.00 67.69 135 GLN A CA 1
ATOM 1035 C C . GLN A 1 135 ? -10.973 -1.877 16.568 1.00 67.69 135 GLN A C 1
ATOM 1037 O O . GLN A 1 135 ? -11.106 -0.803 17.157 1.00 67.69 135 GLN A O 1
ATOM 1042 N N . ALA A 1 136 ? -11.947 -2.786 16.492 1.00 57.69 136 ALA A N 1
ATOM 1043 C CA . ALA A 1 136 ? -13.105 -2.734 17.375 1.00 57.69 136 ALA A CA 1
ATOM 1044 C C . ALA A 1 136 ? -12.587 -2.787 18.824 1.00 57.69 136 ALA A C 1
ATOM 1046 O O . ALA A 1 136 ? -11.800 -3.675 19.162 1.00 57.69 136 ALA A O 1
ATOM 1047 N N . ALA A 1 137 ? -12.935 -1.767 19.610 1.00 47.50 137 ALA A N 1
ATOM 1048 C CA . ALA A 1 137 ? -12.551 -1.642 21.015 1.00 47.50 137 ALA A CA 1
ATOM 1049 C C . ALA A 1 137 ? -13.272 -2.672 21.891 1.00 47.50 137 ALA A C 1
ATOM 1051 O O . ALA A 1 137 ? -14.445 -2.984 21.579 1.00 47.50 137 ALA A O 1
#

Foldseek 3Di:
DDKDAPDWDADPVNPGTDGDDDIGDDDDVPDDDPPPPDDDDDDDDDDPPPPPPPPPQAQVPAAEDQDLPQFWKWAFADDPPDTFIATPGPPADRPATEPDDPRNGDHGWMKTANDWDDDPDRYIYGDDGIHTHDNDD

Radius of gyration: 21.04 Å; chains: 1; bounding box: 36×43×58 Å

Secondary structure (DSSP, 8-state):
-EEEEEEEEEPTTSS-EEEEEEEEEEPPTT---TT---------------------SSGGGSPEES--TTSEEEEEEEETTEEEEEE-STTS-TTSEEE--GGG--TT-EEEEEEEEE-SSSEEEEEEEEEEE----